Protein AF-A0A920F0Q8-F1 (afdb_monomer)

Solvent-accessible surface area (backbone atoms only — not comparable to full-atom values): 4419 Å² total; per-residue (Å²): 130,60,70,68,59,56,47,53,50,51,48,50,51,45,42,51,50,42,70,75,49,46,85,80,57,85,42,73,42,53,52,68,69,49,68,75,37,91,56,47,43,63,77,47,65,40,77,37,73,22,88,45,73,67,50,41,52,56,48,50,52,51,64,56,59,73,62,65,69,80,76,81,127

Radius of gyration: 14.15 Å; Cα contacts (8 Å, |Δi|>4): 59; chains: 1; bounding box: 34×24×44 Å

Secondary structure (DSSP, 8-state):
--HHHHHHHHHHHHHHHHHHHGGGS--EEESHHHHHSTTHHHHTT-SEEESSHHHHHHHHHHHHHTT------

Structure (mmCIF, N/CA/C/O backbone):
data_AF-A0A920F0Q8-F1
#
_entry.id   AF-A0A920F0Q8-F1
#
loop_
_atom_site.group_PDB
_atom_site.id
_atom_site.type_symbol
_atom_site.label_atom_id
_atom_site.label_alt_id
_atom_site.label_comp_id
_atom_site.label_asym_id
_atom_site.label_entity_id
_atom_site.label_seq_id
_atom_site.pdbx_PDB_ins_code
_atom_site.Cartn_x
_atom_site.Cartn_y
_atom_site.Cartn_z
_atom_site.occupancy
_atom_site.B_iso_or_equiv
_atom_site.auth_seq_id
_atom_site.auth_comp_id
_atom_site.auth_asym_id
_atom_site.auth_atom_id
_atom_site.pdbx_PDB_model_num
ATOM 1 N N . MET A 1 1 ? 7.362 10.934 -19.214 1.00 62.94 1 MET A N 1
ATOM 2 C CA . MET A 1 1 ? 7.683 11.396 -17.845 1.00 62.94 1 MET A CA 1
ATOM 3 C C . MET A 1 1 ? 8.717 10.444 -17.275 1.00 62.94 1 MET A C 1
ATOM 5 O O . MET A 1 1 ? 8.514 9.243 -17.397 1.00 62.94 1 MET A O 1
ATOM 9 N N . ASP A 1 2 ? 9.811 10.961 -16.722 1.00 78.38 2 ASP A N 1
ATOM 10 C CA . ASP A 1 2 ? 10.875 10.140 -16.137 1.00 78.38 2 ASP A CA 1
ATOM 11 C C . ASP A 1 2 ? 10.328 9.278 -14.969 1.00 78.38 2 ASP A C 1
ATOM 13 O O . ASP A 1 2 ? 9.615 9.815 -14.106 1.00 78.38 2 ASP A O 1
ATOM 17 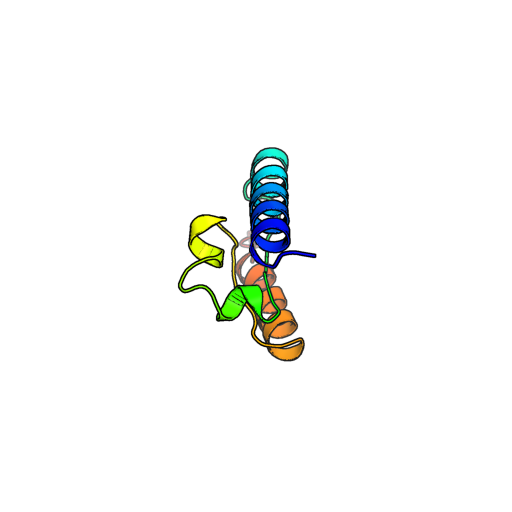N N . PRO A 1 3 ? 10.617 7.961 -14.920 1.00 70.88 3 PRO A N 1
ATOM 18 C CA . PRO A 1 3 ? 10.168 7.068 -13.845 1.00 70.88 3 PRO A CA 1
ATOM 19 C C . PRO A 1 3 ? 10.549 7.546 -12.433 1.00 70.88 3 PRO A C 1
ATOM 21 O O . PRO A 1 3 ? 9.766 7.397 -11.492 1.00 70.88 3 PRO A O 1
ATOM 24 N N . THR A 1 4 ? 11.705 8.192 -12.291 1.00 76.56 4 THR A N 1
ATOM 25 C CA . THR A 1 4 ? 12.231 8.753 -11.040 1.00 76.56 4 THR A CA 1
ATOM 26 C C . THR A 1 4 ? 11.383 9.921 -10.551 1.00 76.56 4 THR A C 1
ATOM 28 O O . THR A 1 4 ? 11.083 10.026 -9.360 1.00 76.56 4 THR A O 1
ATOM 31 N N . ILE A 1 5 ? 10.933 10.783 -11.469 1.00 80.94 5 ILE A N 1
ATOM 32 C CA . ILE A 1 5 ? 10.053 11.912 -11.138 1.00 80.94 5 ILE A CA 1
ATOM 33 C C . ILE A 1 5 ? 8.700 11.384 -10.655 1.00 80.94 5 ILE A C 1
ATOM 35 O O . ILE A 1 5 ? 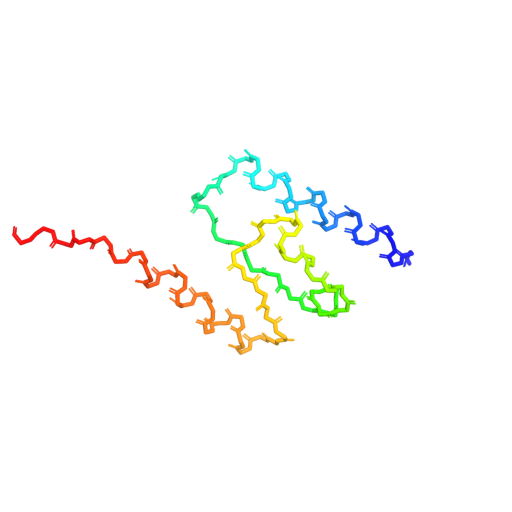8.202 11.814 -9.614 1.00 80.94 5 ILE A O 1
ATOM 39 N N . LYS A 1 6 ? 8.125 10.407 -11.370 1.00 75.50 6 LYS A N 1
ATOM 40 C CA . LYS A 1 6 ? 6.846 9.785 -10.992 1.00 75.50 6 LYS A CA 1
ATOM 41 C C . LYS A 1 6 ? 6.917 9.159 -9.596 1.00 75.50 6 LYS A C 1
ATOM 43 O O . LYS A 1 6 ? 6.004 9.350 -8.793 1.00 75.50 6 LYS A O 1
ATOM 48 N N . ARG A 1 7 ? 8.020 8.477 -9.284 1.00 77.19 7 ARG A N 1
ATOM 49 C CA . ARG A 1 7 ? 8.279 7.916 -7.954 1.00 77.19 7 ARG A CA 1
ATOM 50 C C . ARG A 1 7 ? 8.337 8.987 -6.873 1.00 77.19 7 ARG A C 1
ATOM 52 O O . ARG A 1 7 ? 7.659 8.866 -5.856 1.00 77.19 7 ARG A O 1
ATOM 59 N N . ASN A 1 8 ? 9.142 10.027 -7.075 1.00 84.31 8 ASN A N 1
ATOM 60 C CA . ASN A 1 8 ? 9.327 11.073 -6.069 1.00 84.31 8 ASN A CA 1
ATOM 61 C C . ASN A 1 8 ? 8.006 11.797 -5.766 1.00 84.31 8 ASN A C 1
ATOM 63 O O . ASN A 1 8 ? 7.723 12.100 -4.606 1.00 84.31 8 ASN A O 1
ATOM 67 N N . LEU A 1 9 ? 7.156 11.990 -6.780 1.00 85.94 9 LEU A N 1
ATOM 68 C CA . LEU A 1 9 ? 5.808 12.530 -6.604 1.00 85.94 9 LEU A CA 1
ATOM 69 C C . LEU A 1 9 ? 4.910 11.609 -5.770 1.00 85.94 9 LEU A C 1
ATOM 71 O O . LEU A 1 9 ? 4.250 12.086 -4.851 1.00 85.94 9 LEU A O 1
ATOM 75 N N . GLN A 1 10 ? 4.909 10.299 -6.038 1.00 82.50 10 GLN A N 1
ATOM 76 C CA . GLN A 1 10 ? 4.133 9.338 -5.245 1.00 82.50 10 GLN A CA 1
ATOM 77 C C . GLN A 1 10 ? 4.603 9.282 -3.787 1.00 82.50 10 GLN A C 1
ATOM 79 O O . GLN A 1 10 ? 3.776 9.350 -2.877 1.00 82.50 10 GLN A O 1
ATOM 84 N N . LYS A 1 11 ? 5.922 9.229 -3.553 1.00 87.38 11 LYS A N 1
ATOM 85 C CA . LYS A 1 11 ? 6.507 9.260 -2.202 1.00 87.38 11 LYS A CA 1
ATOM 86 C C . LYS A 1 11 ? 6.092 10.519 -1.445 1.00 87.38 11 LYS A C 1
ATOM 88 O O . LYS A 1 11 ? 5.626 10.429 -0.308 1.00 87.38 11 LYS A O 1
ATOM 93 N N . LYS A 1 12 ? 6.210 11.686 -2.088 1.00 90.50 12 LYS A N 1
ATOM 94 C CA . LYS A 1 12 ? 5.808 12.968 -1.503 1.00 90.50 12 LYS A CA 1
ATOM 95 C C . LYS A 1 12 ? 4.317 12.989 -1.168 1.00 90.50 12 LYS A C 1
ATOM 97 O O . LYS A 1 12 ? 3.967 13.350 -0.051 1.00 90.50 12 LYS A O 1
ATOM 102 N N . LEU A 1 13 ? 3.460 12.557 -2.093 1.00 90.19 13 LEU A N 1
ATOM 103 C CA . LEU A 1 13 ? 2.011 12.522 -1.893 1.00 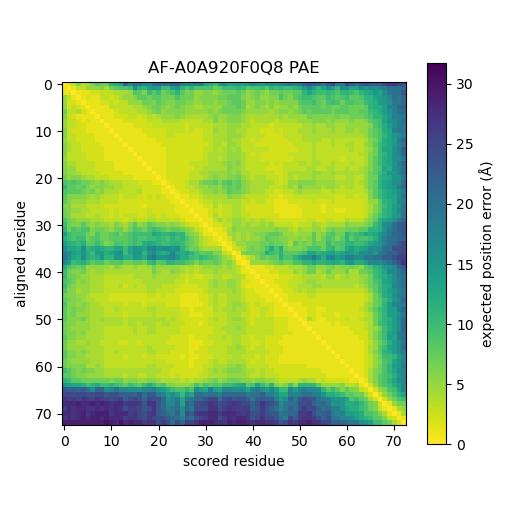90.19 13 LEU A CA 1
ATOM 104 C C . LEU A 1 13 ? 1.621 11.653 -0.691 1.00 90.19 13 LEU A C 1
ATOM 106 O O . LEU A 1 13 ? 0.861 12.096 0.165 1.00 90.19 13 LEU A O 1
ATOM 110 N N . ILE A 1 14 ? 2.157 10.434 -0.598 1.00 89.12 14 ILE A N 1
ATOM 111 C CA . ILE A 1 14 ? 1.842 9.525 0.512 1.00 89.12 14 ILE A CA 1
ATOM 112 C C . ILE A 1 14 ? 2.346 10.098 1.842 1.00 89.12 14 ILE A C 1
ATOM 114 O O . ILE A 1 14 ? 1.628 10.054 2.842 1.00 89.12 14 ILE A O 1
ATOM 118 N N . SER A 1 15 ? 3.547 10.684 1.849 1.00 88.62 15 SER A N 1
ATOM 119 C CA . SER A 1 15 ? 4.107 11.353 3.027 1.00 88.62 15 SER A CA 1
ATOM 120 C C . SER A 1 15 ? 3.244 12.537 3.480 1.00 88.62 15 SER A C 1
ATOM 122 O O . SER A 1 15 ? 2.929 12.651 4.665 1.00 88.62 15 SER A O 1
ATOM 124 N N . ASP A 1 16 ? 2.783 13.373 2.545 1.00 92.25 16 ASP A N 1
ATOM 125 C CA . ASP A 1 16 ? 1.899 14.506 2.832 1.00 92.25 16 ASP A CA 1
ATOM 126 C C . ASP A 1 16 ? 0.552 14.035 3.412 1.00 92.25 16 ASP A C 1
ATOM 128 O O . ASP A 1 16 ? 0.116 14.553 4.442 1.00 92.25 16 ASP A O 1
ATOM 132 N N . ILE A 1 17 ? -0.064 12.998 2.828 1.00 91.62 17 ILE A N 1
ATOM 133 C CA . ILE A 1 17 ? -1.297 12.382 3.352 1.00 91.62 17 ILE A CA 1
ATOM 134 C C . ILE A 1 17 ? -1.065 11.845 4.769 1.00 91.62 17 ILE A C 1
ATOM 136 O O . ILE A 1 17 ? -1.867 12.099 5.669 1.00 91.62 17 ILE A O 1
ATOM 140 N N . ARG A 1 18 ? 0.039 11.127 5.010 1.00 89.31 18 ARG A N 1
ATOM 141 C CA . ARG A 1 18 ? 0.338 10.576 6.337 1.00 89.31 18 ARG A CA 1
ATOM 142 C C . ARG A 1 18 ? 0.620 11.677 7.361 1.00 89.31 18 ARG A C 1
ATOM 144 O O . ARG A 1 18 ? 0.211 11.525 8.508 1.00 89.31 18 ARG A O 1
ATOM 151 N N . ARG A 1 19 ? 1.254 12.787 6.969 1.00 91.06 19 ARG A N 1
ATOM 152 C CA . ARG A 1 19 ? 1.443 13.962 7.837 1.00 91.06 19 ARG A CA 1
ATOM 153 C C . ARG A 1 19 ? 0.109 14.612 8.207 1.00 91.06 19 ARG A C 1
ATOM 155 O O . ARG A 1 19 ? -0.055 15.010 9.353 1.00 91.06 19 ARG A O 1
ATOM 162 N N . MET A 1 20 ? -0.827 14.713 7.263 1.00 94.00 20 MET A N 1
ATOM 163 C CA . MET A 1 20 ? -2.127 15.360 7.485 1.00 94.00 20 MET A CA 1
ATOM 164 C C . MET A 1 20 ? -3.107 14.500 8.288 1.00 94.00 20 MET A C 1
ATOM 166 O O . MET A 1 20 ? -3.753 14.998 9.202 1.00 94.00 20 MET A O 1
ATOM 170 N N . TYR A 1 21 ? -3.233 13.216 7.949 1.00 91.44 21 TYR A N 1
ATOM 171 C CA . TYR A 1 21 ? -4.281 12.341 8.492 1.00 91.44 21 TYR A CA 1
ATOM 172 C C . TYR A 1 21 ? -3.757 11.313 9.501 1.00 91.44 21 TYR A C 1
ATOM 174 O O . TYR A 1 21 ? -4.541 10.621 10.157 1.00 91.44 21 TYR A O 1
ATOM 182 N N . GLY A 1 22 ? -2.435 11.183 9.638 1.00 86.50 22 GLY A N 1
ATOM 183 C CA . GLY A 1 22 ? -1.813 10.269 10.587 1.00 86.50 22 GLY A CA 1
ATOM 184 C C . GLY A 1 22 ? -2.319 8.826 10.429 1.00 86.50 22 GLY A C 1
ATOM 185 O O . GLY A 1 22 ? -2.451 8.330 9.304 1.00 86.50 22 GLY A O 1
ATOM 186 N N . PRO A 1 23 ? -2.60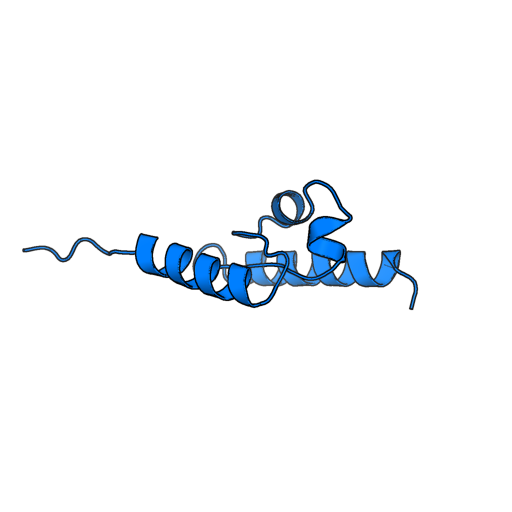0 8.118 11.538 1.00 86.00 23 PRO A N 1
ATOM 187 C CA . PRO A 1 23 ? -3.093 6.742 11.511 1.00 86.00 23 PRO A CA 1
ATOM 188 C C . PRO A 1 23 ? -4.601 6.627 11.230 1.00 86.00 23 PRO A C 1
ATOM 190 O O . PRO A 1 23 ? -5.111 5.506 11.153 1.00 86.00 23 PRO A O 1
ATOM 193 N N . ALA A 1 24 ? -5.330 7.745 11.107 1.00 87.81 24 ALA A N 1
ATOM 194 C CA . ALA A 1 24 ? -6.777 7.727 10.891 1.00 87.81 24 ALA A CA 1
ATOM 195 C C . ALA A 1 24 ? -7.146 7.138 9.520 1.00 87.81 24 ALA A C 1
ATOM 197 O O . ALA A 1 24 ? -8.160 6.445 9.407 1.00 87.81 24 ALA A O 1
ATOM 198 N N . LEU A 1 25 ? -6.291 7.363 8.516 1.00 89.62 25 LEU A N 1
ATOM 199 C CA . LEU A 1 25 ? -6.431 6.825 7.167 1.00 89.62 25 LEU A CA 1
ATOM 200 C C . LEU A 1 25 ? -5.534 5.597 6.963 1.00 89.62 25 LEU A C 1
ATOM 202 O O . LEU A 1 25 ? -4.368 5.578 7.371 1.00 89.62 25 LEU A O 1
ATOM 206 N N . LYS A 1 26 ? -6.085 4.581 6.293 1.00 91.19 26 LYS A N 1
ATOM 207 C CA . LYS A 1 26 ? -5.340 3.416 5.813 1.00 91.19 26 LYS A CA 1
ATOM 208 C C . LYS A 1 26 ? -4.918 3.631 4.368 1.00 91.19 26 LYS A C 1
ATOM 210 O O . LYS A 1 26 ? -5.749 3.983 3.537 1.00 91.19 26 LYS A O 1
ATOM 215 N N . ILE A 1 27 ? -3.632 3.438 4.086 1.00 92.00 27 ILE A N 1
ATOM 216 C CA . ILE A 1 27 ? -3.047 3.675 2.763 1.00 92.00 27 ILE A CA 1
ATOM 217 C C . ILE A 1 27 ? -2.593 2.341 2.174 1.00 92.00 27 ILE A C 1
ATOM 219 O O . ILE A 1 27 ? -1.740 1.672 2.753 1.00 92.00 27 ILE A O 1
ATOM 223 N N . ILE A 1 28 ? -3.133 1.979 1.013 1.00 91.69 28 ILE A N 1
ATOM 224 C CA . ILE A 1 28 ? -2.688 0.836 0.210 1.00 91.69 28 ILE A CA 1
ATOM 225 C C . ILE A 1 28 ? -2.073 1.388 -1.073 1.00 91.69 28 ILE A C 1
ATOM 227 O O . ILE A 1 28 ? -2.650 2.281 -1.694 1.00 91.69 28 ILE A O 1
ATOM 231 N N . ILE A 1 29 ? -0.915 0.865 -1.470 1.00 89.50 29 ILE A N 1
ATOM 232 C CA . ILE A 1 29 ? -0.281 1.202 -2.750 1.00 89.50 29 ILE A CA 1
ATOM 233 C C . ILE A 1 29 ? -0.341 0.019 -3.717 1.00 89.50 29 ILE A C 1
ATOM 235 O O . ILE A 1 29 ? -0.320 -1.135 -3.301 1.00 89.50 29 ILE A O 1
ATOM 239 N N . GLY A 1 30 ? -0.404 0.295 -5.015 1.00 88.19 30 GLY A N 1
ATOM 240 C CA . GLY A 1 30 ? -0.445 -0.745 -6.039 1.00 88.19 30 GLY A CA 1
ATOM 241 C C . GLY A 1 30 ? 0.226 -0.319 -7.337 1.00 88.19 30 GLY A C 1
ATOM 242 O O . GLY A 1 30 ? 0.813 0.764 -7.437 1.00 88.19 30 GLY A O 1
ATOM 243 N N . GLY A 1 31 ? 0.116 -1.184 -8.342 1.00 85.31 31 GLY A N 1
ATOM 244 C CA . GLY A 1 31 ? 0.740 -1.000 -9.648 1.00 85.31 31 GLY A CA 1
ATOM 245 C C . GLY A 1 31 ? 2.247 -1.291 -9.649 1.00 85.31 31 GLY A C 1
ATOM 246 O O . GLY A 1 31 ? 2.828 -1.589 -8.605 1.00 85.31 31 GLY A O 1
ATOM 247 N N . PRO A 1 32 ? 2.907 -1.179 -10.817 1.00 78.62 32 PRO A N 1
ATOM 248 C CA . PRO A 1 32 ? 4.288 -1.630 -10.995 1.00 78.62 32 PRO A CA 1
ATOM 249 C C . PRO A 1 32 ? 5.267 -1.021 -9.989 1.00 78.62 32 PRO A C 1
ATOM 251 O O . PRO A 1 32 ? 6.132 -1.712 -9.477 1.00 78.62 32 PRO A O 1
ATOM 254 N N . LEU A 1 33 ? 5.093 0.250 -9.621 1.00 68.88 33 LEU A N 1
ATOM 255 C CA . LEU A 1 33 ? 5.982 0.934 -8.675 1.00 68.88 33 LEU A CA 1
ATOM 256 C C . LEU A 1 33 ? 5.906 0.376 -7.245 1.00 68.88 33 LEU A C 1
ATOM 258 O O . LEU A 1 33 ? 6.908 0.414 -6.540 1.00 68.88 33 LEU A O 1
ATOM 262 N N . ALA A 1 34 ? 4.765 -0.181 -6.829 1.00 70.00 34 ALA A N 1
ATOM 263 C CA . ALA A 1 34 ? 4.643 -0.841 -5.528 1.00 70.00 34 ALA A CA 1
ATOM 264 C C . ALA A 1 34 ? 5.392 -2.187 -5.470 1.00 70.00 34 ALA A C 1
ATOM 266 O O . ALA A 1 34 ? 5.704 -2.651 -4.379 1.00 70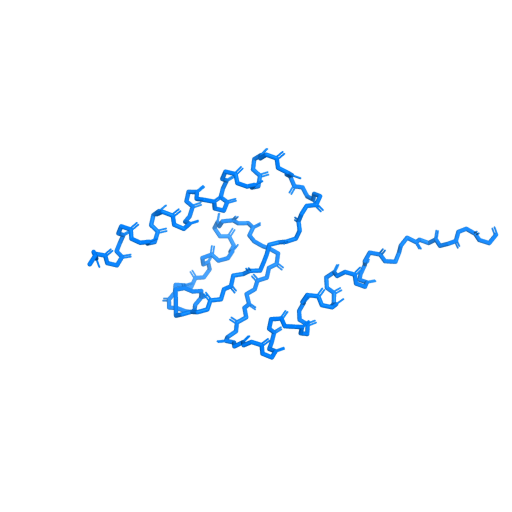.00 34 ALA A O 1
ATOM 267 N N . PHE A 1 35 ? 5.692 -2.793 -6.627 1.00 70.75 35 PHE A N 1
ATOM 268 C CA . PHE A 1 35 ? 6.337 -4.109 -6.742 1.00 70.75 35 PHE A CA 1
ATOM 269 C C . PHE A 1 35 ? 7.784 -4.039 -7.229 1.00 70.75 35 PHE A C 1
ATOM 271 O O . PHE A 1 35 ? 8.607 -4.847 -6.814 1.00 70.75 35 PHE A O 1
ATOM 278 N N . CYS A 1 36 ? 8.111 -3.078 -8.094 1.00 64.44 36 CYS A N 1
ATOM 279 C CA . CYS A 1 36 ? 9.449 -2.909 -8.655 1.00 64.44 36 CYS A CA 1
ATOM 280 C C . CYS A 1 36 ? 10.463 -2.383 -7.632 1.00 64.44 36 CYS A C 1
ATOM 282 O O . CYS A 1 36 ? 11.661 -2.583 -7.810 1.00 64.44 36 CYS A O 1
ATOM 284 N N . GLU A 1 37 ? 10.009 -1.714 -6.571 1.00 65.06 37 GLU A N 1
ATOM 285 C CA . GLU A 1 37 ? 10.884 -1.207 -5.519 1.00 65.06 37 GLU A CA 1
ATOM 286 C C . GLU A 1 37 ? 10.693 -2.003 -4.233 1.00 65.06 37 GLU A C 1
ATOM 288 O O . GLU A 1 37 ? 9.697 -1.848 -3.520 1.00 65.06 37 GLU A O 1
ATOM 293 N N . ASN A 1 38 ? 11.688 -2.835 -3.915 1.00 64.06 38 ASN A N 1
ATOM 294 C CA . ASN A 1 38 ? 11.755 -3.536 -2.641 1.00 64.06 38 ASN A CA 1
ATOM 295 C C . ASN A 1 38 ? 11.595 -2.522 -1.497 1.00 64.06 38 ASN A C 1
ATOM 297 O O . ASN A 1 38 ? 12.487 -1.717 -1.242 1.00 64.06 38 ASN A O 1
ATOM 301 N N . ASN A 1 39 ? 10.472 -2.612 -0.779 1.00 71.19 39 ASN A N 1
ATOM 302 C CA . ASN A 1 39 ? 10.139 -1.833 0.417 1.00 71.19 39 ASN A CA 1
ATOM 303 C C . ASN A 1 39 ? 9.622 -0.395 0.219 1.00 71.19 39 ASN A C 1
ATOM 305 O O . ASN A 1 39 ? 9.549 0.325 1.218 1.00 71.19 39 ASN A O 1
ATOM 309 N N . LEU A 1 40 ? 9.168 0.019 -0.976 1.00 77.94 40 LEU A N 1
ATOM 310 C CA . LEU A 1 40 ? 8.551 1.350 -1.155 1.00 77.94 40 LEU A CA 1
ATOM 311 C C . LEU A 1 40 ? 7.421 1.600 -0.145 1.00 77.94 40 LEU A C 1
ATOM 313 O O . LEU A 1 40 ? 7.382 2.651 0.491 1.00 77.94 40 LEU A O 1
ATOM 317 N N . PHE A 1 41 ? 6.542 0.612 0.061 1.00 82.50 41 PHE A N 1
ATOM 318 C CA . PHE A 1 41 ? 5.439 0.716 1.022 1.00 82.50 41 PHE A CA 1
ATOM 319 C C . PHE A 1 41 ? 5.927 0.966 2.460 1.00 82.50 41 PHE A C 1
ATOM 321 O O . PHE A 1 41 ? 5.272 1.690 3.208 1.00 82.50 41 PHE A O 1
ATOM 328 N N . ARG A 1 42 ? 7.090 0.416 2.843 1.00 83.19 42 ARG A N 1
ATOM 329 C CA . ARG A 1 42 ? 7.694 0.634 4.168 1.00 83.19 42 ARG A CA 1
ATOM 330 C C . ARG A 1 42 ? 8.301 2.025 4.270 1.00 83.19 42 ARG A C 1
ATOM 332 O O . ARG A 1 42 ? 8.092 2.695 5.276 1.00 83.19 42 ARG A O 1
ATOM 339 N N . GLU A 1 43 ? 9.005 2.464 3.228 1.00 84.81 43 GLU A N 1
ATOM 340 C CA . GLU A 1 43 ? 9.632 3.788 3.160 1.00 84.81 43 GLU A CA 1
ATOM 341 C C . GLU A 1 43 ? 8.594 4.904 3.337 1.00 84.81 43 GLU A C 1
ATOM 343 O O . GLU A 1 43 ? 8.777 5.816 4.141 1.00 84.81 43 GLU A O 1
ATOM 348 N N . VAL A 1 44 ? 7.455 4.784 2.652 1.00 83.12 44 VAL A N 1
ATOM 349 C CA . VAL A 1 44 ? 6.359 5.765 2.718 1.00 83.12 44 VAL A CA 1
ATOM 350 C C . VAL A 1 44 ? 5.369 5.498 3.856 1.00 83.12 44 VAL A C 1
ATOM 352 O O . VAL A 1 44 ? 4.369 6.203 3.982 1.00 83.12 44 VAL A O 1
ATOM 355 N N . LYS A 1 45 ? 5.628 4.486 4.696 1.00 87.31 45 LYS A N 1
ATOM 356 C CA . LYS A 1 45 ? 4.762 4.062 5.808 1.00 87.31 45 LYS A CA 1
ATOM 357 C C . LYS A 1 45 ? 3.308 3.811 5.380 1.00 87.31 45 LYS A C 1
ATOM 359 O O . LYS A 1 45 ? 2.381 4.187 6.103 1.00 87.31 45 LYS A O 1
ATOM 364 N N . ALA A 1 46 ? 3.097 3.202 4.215 1.00 89.50 46 ALA A N 1
ATOM 365 C CA . ALA A 1 46 ? 1.791 2.690 3.809 1.00 89.50 46 ALA A CA 1
ATOM 366 C C . ALA A 1 46 ? 1.393 1.484 4.681 1.00 89.50 46 ALA A C 1
ATOM 368 O O . ALA A 1 46 ? 2.243 0.790 5.236 1.00 89.50 46 ALA A O 1
ATOM 369 N N . ASP A 1 47 ? 0.092 1.237 4.810 1.00 90.94 47 ASP A N 1
ATOM 370 C CA . ASP A 1 47 ? -0.456 0.118 5.586 1.00 90.94 47 ASP A CA 1
ATOM 371 C C . ASP A 1 47 ? -0.449 -1.202 4.800 1.00 90.94 47 ASP A C 1
ATOM 373 O O . ASP A 1 47 ? -0.664 -2.266 5.380 1.00 90.94 47 ASP A O 1
ATOM 377 N N . GLY A 1 48 ? -0.202 -1.146 3.490 1.00 89.88 48 GLY A N 1
ATOM 378 C CA . GLY A 1 48 ? -0.152 -2.331 2.652 1.00 89.88 48 GLY A CA 1
ATOM 379 C C . GLY A 1 48 ? 0.204 -2.059 1.193 1.00 89.88 48 GLY A C 1
ATOM 380 O O . GLY A 1 48 ? 0.237 -0.912 0.743 1.00 89.88 48 GLY A O 1
ATOM 381 N N . GLN A 1 49 ? 0.447 -3.142 0.459 1.00 90.62 49 GLN A N 1
ATOM 382 C CA . GLN A 1 49 ? 0.669 -3.142 -0.984 1.00 90.62 49 GLN A CA 1
ATOM 383 C C . GLN A 1 49 ? -0.166 -4.244 -1.646 1.00 90.62 49 GLN A C 1
ATOM 385 O O . GLN A 1 49 ? -0.388 -5.280 -1.021 1.00 90.62 49 GLN A O 1
ATOM 390 N N . ALA A 1 50 ? -0.608 -4.025 -2.883 1.00 90.62 50 ALA A N 1
ATOM 391 C CA . ALA A 1 50 ? -1.425 -4.978 -3.637 1.00 90.62 50 ALA A CA 1
ATOM 392 C C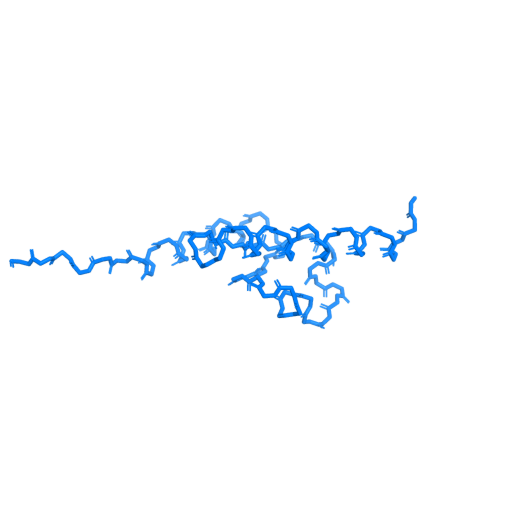 . ALA A 1 50 ? -0.987 -5.068 -5.105 1.00 90.62 50 ALA A C 1
ATOM 394 O O . ALA A 1 50 ? -0.815 -4.034 -5.761 1.00 90.62 50 ALA A O 1
ATOM 395 N N . ALA A 1 51 ? -0.797 -6.294 -5.606 1.00 88.12 51 ALA A N 1
ATOM 396 C CA . ALA A 1 51 ? -0.317 -6.576 -6.965 1.00 88.12 51 ALA A CA 1
ATOM 397 C C . ALA A 1 51 ? -1.362 -6.247 -8.021 1.00 88.12 51 ALA A C 1
ATOM 399 O O . ALA A 1 51 ? -1.041 -5.797 -9.122 1.00 88.12 51 ALA A O 1
ATOM 400 N N . ASP A 1 52 ? -2.622 -6.436 -7.651 1.00 90.38 52 ASP A N 1
ATOM 401 C CA . ASP A 1 52 ? -3.766 -6.243 -8.512 1.00 90.38 52 ASP A CA 1
ATOM 402 C C . ASP A 1 52 ? -4.973 -5.710 -7.727 1.00 90.38 52 ASP A C 1
ATOM 404 O O . ASP A 1 52 ? -4.945 -5.492 -6.510 1.00 90.38 52 ASP A O 1
ATOM 408 N N . ALA A 1 53 ? -6.059 -5.467 -8.459 1.00 93.19 53 ALA A N 1
ATOM 409 C CA . ALA A 1 53 ? -7.295 -4.955 -7.887 1.00 93.19 53 ALA A CA 1
ATOM 410 C C . ALA A 1 53 ? -7.942 -5.933 -6.891 1.00 93.19 53 ALA A C 1
ATOM 412 O O . ALA A 1 53 ? -8.560 -5.495 -5.921 1.00 93.19 53 ALA A O 1
ATOM 413 N N . ARG A 1 54 ? -7.802 -7.248 -7.100 1.00 94.25 54 ARG A N 1
ATOM 414 C CA . ARG A 1 54 ? -8.402 -8.265 -6.229 1.00 94.25 54 ARG A CA 1
ATOM 415 C C . ARG A 1 54 ? -7.704 -8.278 -4.874 1.00 94.25 54 ARG A C 1
ATOM 417 O O . ARG A 1 54 ? -8.378 -8.251 -3.845 1.00 94.25 54 ARG A O 1
ATOM 424 N N . GLU A 1 55 ? -6.376 -8.272 -4.863 1.00 92.69 55 GLU A N 1
ATOM 425 C CA . GLU A 1 55 ? -5.591 -8.163 -3.634 1.00 92.69 55 GLU A CA 1
ATOM 426 C C . GLU A 1 55 ? -5.882 -6.859 -2.891 1.00 92.69 55 GLU A C 1
ATOM 428 O O . GLU A 1 55 ? -6.031 -6.872 -1.669 1.00 92.69 55 GLU A O 1
ATOM 433 N N . ALA A 1 56 ? -6.035 -5.743 -3.613 1.00 93.44 56 ALA A N 1
ATOM 434 C CA . ALA A 1 56 ? -6.343 -4.450 -3.007 1.00 9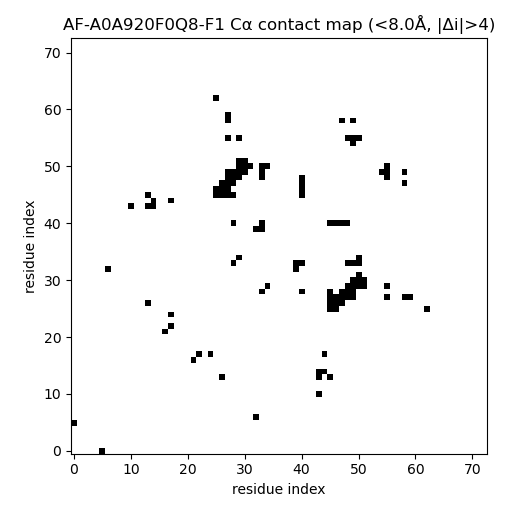3.44 56 ALA A CA 1
ATOM 435 C C . ALA A 1 56 ? -7.672 -4.482 -2.239 1.00 93.44 56 ALA A C 1
ATOM 437 O O . ALA A 1 56 ? -7.749 -3.9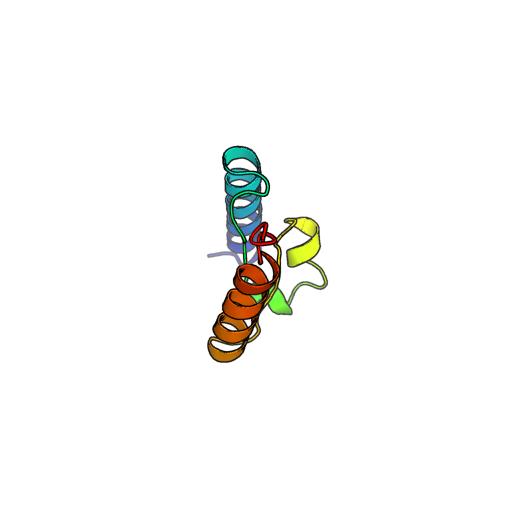66 -1.122 1.00 93.44 56 ALA A O 1
ATOM 438 N N . VAL A 1 57 ? -8.697 -5.135 -2.799 1.00 94.88 57 VAL A N 1
ATOM 439 C CA . VAL A 1 57 ? -10.003 -5.306 -2.143 1.00 94.88 57 VAL A CA 1
ATOM 440 C C . VAL A 1 57 ? -9.887 -6.165 -0.884 1.00 94.88 57 VAL A C 1
ATOM 442 O O . VAL A 1 57 ? -10.376 -5.765 0.173 1.00 94.88 57 VAL A O 1
ATOM 445 N N . LEU A 1 58 ? -9.209 -7.314 -0.962 1.00 94.06 58 LEU A N 1
ATOM 446 C CA . LEU A 1 58 ? -9.026 -8.204 0.193 1.00 94.06 58 LEU A CA 1
ATOM 447 C C . LEU A 1 58 ? -8.240 -7.524 1.322 1.00 94.06 58 LEU A C 1
ATOM 449 O O . LEU A 1 58 ? -8.567 -7.664 2.503 1.00 94.06 58 LEU A O 1
ATOM 453 N N . LEU A 1 59 ? -7.213 -6.756 0.963 1.00 92.69 59 LEU A N 1
ATOM 454 C CA . LEU A 1 59 ? -6.383 -6.038 1.919 1.00 92.69 59 LEU A CA 1
ATOM 455 C C . LEU A 1 59 ? -7.142 -4.882 2.576 1.00 92.69 59 LEU A C 1
ATOM 457 O O . LEU A 1 59 ? -7.046 -4.703 3.791 1.00 92.69 59 LEU A O 1
ATOM 461 N N . ALA A 1 60 ? -7.934 -4.135 1.803 1.00 92.88 60 ALA A N 1
ATOM 462 C CA . ALA A 1 60 ? -8.796 -3.083 2.329 1.00 92.88 60 ALA A CA 1
ATOM 463 C C . ALA A 1 60 ? -9.817 -3.641 3.331 1.00 92.88 60 ALA A C 1
ATOM 465 O O . ALA A 1 60 ? -9.934 -3.115 4.440 1.00 92.88 60 ALA A O 1
ATOM 466 N N . ASP A 1 61 ? -10.489 -4.742 2.988 1.00 93.44 61 ASP A N 1
ATOM 467 C CA . ASP A 1 61 ? -11.445 -5.407 3.876 1.00 93.44 61 ASP A CA 1
ATOM 468 C C . ASP A 1 61 ? -10.777 -5.850 5.193 1.00 93.44 61 ASP A C 1
ATOM 470 O O . ASP A 1 61 ? -11.263 -5.534 6.281 1.00 93.44 61 ASP A O 1
ATOM 474 N N . SER A 1 62 ? -9.596 -6.472 5.121 1.00 91.25 62 SER A N 1
ATOM 475 C CA . SER A 1 62 ? -8.819 -6.884 6.300 1.00 91.25 62 SER A CA 1
ATOM 476 C C . SER A 1 62 ? -8.405 -5.706 7.197 1.00 91.25 62 SER A C 1
ATOM 478 O O . SER A 1 62 ? -8.550 -5.765 8.424 1.00 91.25 62 SER A O 1
ATOM 480 N N . LEU A 1 63 ? -7.928 -4.606 6.604 1.00 89.75 63 LEU A N 1
ATOM 481 C CA . LEU A 1 63 ? -7.499 -3.409 7.336 1.00 89.75 63 LEU A CA 1
ATOM 482 C C . LEU A 1 63 ? -8.659 -2.714 8.057 1.00 89.75 63 LEU A C 1
ATOM 484 O O . LEU A 1 63 ? -8.468 -2.194 9.160 1.00 89.75 63 LEU A O 1
ATOM 488 N N . VAL A 1 64 ? -9.855 -2.726 7.466 1.00 85.25 64 VAL A N 1
ATOM 489 C CA . VAL A 1 64 ? -11.063 -2.160 8.078 1.00 85.25 64 VAL A CA 1
ATOM 490 C C . VAL A 1 64 ? -11.622 -3.100 9.150 1.00 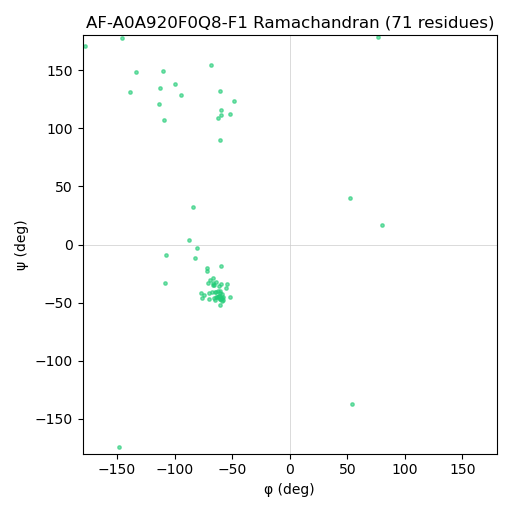85.25 64 VAL A C 1
ATOM 492 O O . VAL A 1 64 ? -11.952 -2.644 10.244 1.00 85.25 64 VAL A O 1
ATOM 495 N N . ARG A 1 65 ? -11.654 -4.418 8.911 1.00 80.88 65 ARG A N 1
ATOM 496 C CA . ARG A 1 65 ? -12.167 -5.407 9.880 1.00 80.88 65 ARG A CA 1
ATOM 497 C C . ARG A 1 65 ? -11.289 -5.588 11.113 1.00 80.88 65 ARG A C 1
ATOM 499 O O . ARG A 1 65 ? -11.821 -5.845 12.191 1.00 80.88 65 ARG A O 1
ATOM 506 N N . LYS A 1 66 ? -9.965 -5.409 11.004 1.00 64.31 66 LYS A N 1
ATOM 507 C CA . LYS A 1 66 ? -9.070 -5.355 12.180 1.00 64.31 66 LYS A CA 1
ATOM 508 C C . LYS A 1 66 ? -9.432 -4.223 13.145 1.00 64.31 66 LYS A C 1
ATOM 510 O O . LYS A 1 66 ? -9.074 -4.288 14.315 1.00 64.31 66 LYS A O 1
ATOM 515 N N . LYS A 1 67 ? -10.193 -3.227 12.689 1.00 55.81 67 LYS A N 1
ATOM 516 C CA . LYS A 1 67 ? -10.766 -2.150 13.497 1.00 55.81 67 LYS A CA 1
ATOM 517 C C . LYS A 1 67 ? -12.096 -2.564 14.154 1.00 55.81 67 LYS A C 1
ATOM 519 O O . LYS A 1 67 ? -12.963 -1.714 14.333 1.00 55.81 67 LYS A O 1
ATOM 524 N N . LYS A 1 68 ? -12.275 -3.846 14.524 1.00 50.12 68 LYS A N 1
ATOM 525 C CA . LYS A 1 68 ? -13.319 -4.264 15.475 1.00 50.12 68 LYS A CA 1
ATOM 526 C C . LYS A 1 68 ? -13.051 -3.549 16.799 1.00 50.12 68 LYS A C 1
ATOM 528 O O . LYS A 1 68 ? -12.305 -4.026 17.647 1.00 50.12 68 LYS A O 1
ATOM 533 N N . ILE A 1 69 ? -13.646 -2.370 16.934 1.00 56.25 69 ILE A N 1
ATOM 534 C CA . ILE A 1 69 ? -13.912 -1.728 18.214 1.00 56.25 69 ILE A CA 1
ATOM 535 C C . ILE A 1 69 ? -14.565 -2.823 19.067 1.00 56.25 69 ILE A C 1
ATOM 537 O O . ILE A 1 69 ? -15.542 -3.415 18.596 1.00 56.25 69 ILE A O 1
ATOM 541 N N . PRO A 1 70 ? -14.030 -3.174 20.249 1.00 46.94 70 PRO A N 1
ATOM 542 C CA . PRO A 1 70 ? -14.746 -4.077 21.128 1.00 46.94 70 PRO A CA 1
ATOM 543 C C . PRO A 1 70 ? -16.074 -3.393 21.437 1.00 46.94 70 PRO A C 1
ATOM 545 O O . PRO A 1 70 ? -16.104 -2.330 22.058 1.00 46.94 70 PRO A O 1
ATOM 548 N N . VAL A 1 71 ? -17.166 -3.953 20.919 1.00 54.34 71 VAL A N 1
ATOM 549 C CA . VAL A 1 71 ? -18.505 -3.571 21.350 1.00 54.34 71 VAL A CA 1
ATOM 550 C C . VAL A 1 71 ? -18.530 -3.951 22.823 1.00 54.34 71 VAL A C 1
ATOM 552 O O . VAL A 1 71 ? -18.427 -5.133 23.147 1.00 54.34 71 VAL A O 1
ATOM 555 N N . LYS A 1 72 ? -18.519 -2.954 23.711 1.00 46.44 72 LYS A N 1
ATOM 556 C CA . LYS A 1 72 ? -18.725 -3.202 25.136 1.00 46.44 72 LYS A CA 1
ATOM 557 C C . LYS A 1 72 ? -20.107 -3.846 25.265 1.00 46.44 72 LYS A C 1
ATOM 559 O O . LYS A 1 72 ? -21.087 -3.216 24.867 1.00 46.44 72 LYS A O 1
ATOM 564 N N . SER A 1 73 ? -20.143 -5.100 25.717 1.00 49.19 73 SER A N 1
ATOM 565 C CA . SER A 1 73 ? -21.345 -5.709 26.297 1.00 49.19 73 SER A CA 1
ATOM 566 C C . SER A 1 73 ? -21.811 -4.918 27.510 1.00 49.19 73 SER A C 1
ATOM 568 O O . SER A 1 73 ? -20.939 -4.328 28.192 1.00 49.19 73 SER A O 1
#

Foldseek 3Di:
DDPVVVLVVVLVVLLVCCVVCPPVDAFEAEDPVLPVDDCSCVSSVHNYYDDDPVRVVVSVVVVVVVPPPPPDD

Nearest PDB structures (foldseek):
  4lda-assembly8_H  TM=5.572E-01  e=1.820E+00  Pseudomonas aeruginosa PAO1
  7te2-assembly1_A  TM=6.994E-01  e=3.336E+00  Rhodobacter capsulatus Y262
  6j18-assembly1_A  TM=4.553E-01  e=1.062E+00  Mycobacterium tuberculosis H37Rv
  4d6x-assembly1_A  TM=5.548E-01  e=8.560E+00  Brucella abortus

Mean predicted aligned error: 7.02 Å

pLDDT: mean 81.54, std 12.98, range [46.44, 94.88]

Sequence (73 aa):
MDPTIKRNLQKKLISDIRRMYGPALKIIIGGPLAFCENNLFREVKADGQAADAREAVLLADSLVRKKKIPVKS